Protein AF-A0A8T4WA12-F1 (afdb_monomer)

Foldseek 3Di:
DDDDDDPDDDDKDFPDQFDDQVVVQVVAPQWDDDCVVPQWIWHADVVVGDIWTAHRRRMID

Structure (mmCIF, N/CA/C/O backbone):
data_AF-A0A8T4WA12-F1
#
_entry.id   AF-A0A8T4WA12-F1
#
loop_
_atom_site.group_PDB
_atom_site.id
_atom_site.type_symbol
_atom_site.label_atom_id
_atom_site.label_alt_id
_atom_site.label_comp_id
_atom_site.label_asym_id
_atom_site.label_entity_id
_atom_site.label_seq_id
_atom_site.pdbx_PDB_ins_code
_atom_site.Cartn_x
_atom_site.Cartn_y
_atom_site.Cartn_z
_atom_site.occupancy
_atom_site.B_iso_or_equiv
_atom_site.auth_seq_id
_atom_site.auth_comp_id
_atom_site.auth_asym_id
_atom_site.auth_atom_id
_atom_site.pdbx_PDB_model_num
ATOM 1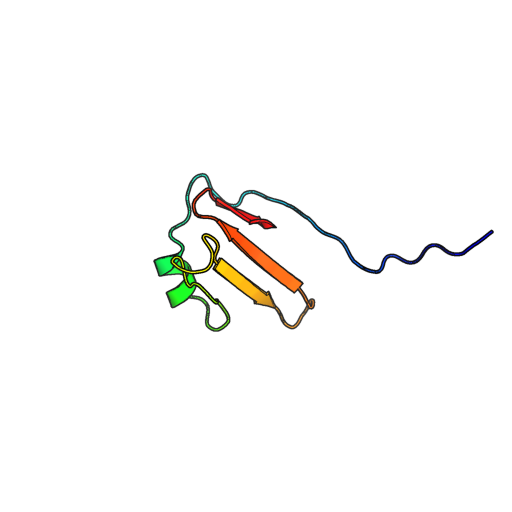 N N . MET A 1 1 ? 26.122 11.955 -25.516 1.00 73.69 1 MET A N 1
ATOM 2 C CA . MET A 1 1 ? 25.442 12.196 -24.223 1.00 73.69 1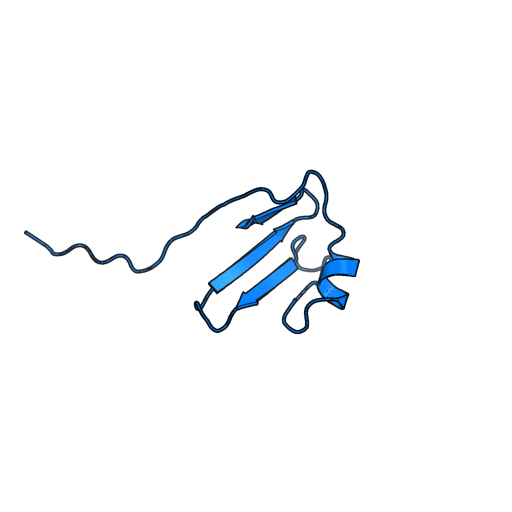 MET A CA 1
ATOM 3 C C . MET A 1 1 ? 25.013 10.839 -23.692 1.00 73.69 1 MET A C 1
ATOM 5 O O . MET A 1 1 ? 24.651 10.025 -24.534 1.00 73.69 1 MET A O 1
ATOM 9 N N . PRO A 1 2 ? 25.114 10.551 -22.385 1.00 88.12 2 PRO A N 1
ATOM 10 C CA . PRO A 1 2 ? 24.599 9.294 -21.850 1.00 88.12 2 PRO A CA 1
ATOM 11 C C . PRO A 1 2 ? 23.075 9.243 -22.003 1.00 88.12 2 PRO A C 1
ATOM 13 O O . PRO A 1 2 ? 22.402 10.268 -21.891 1.00 88.12 2 PRO A O 1
ATOM 16 N N . GLU A 1 3 ? 22.559 8.054 -22.290 1.00 93.44 3 GLU A N 1
ATOM 17 C CA . GLU A 1 3 ? 21.127 7.773 -22.306 1.00 93.44 3 GLU A CA 1
ATOM 18 C C . GLU A 1 3 ? 20.628 7.630 -20.862 1.00 93.44 3 GLU A C 1
ATOM 20 O O . GLU A 1 3 ? 21.290 7.005 -20.032 1.00 93.44 3 GLU A O 1
ATOM 25 N N . VAL A 1 4 ? 19.492 8.255 -20.545 1.00 94.31 4 VAL A N 1
ATOM 26 C CA . VAL A 1 4 ? 18.853 8.162 -19.225 1.00 94.31 4 VAL A CA 1
ATOM 27 C C . VAL A 1 4 ? 17.672 7.209 -19.345 1.00 94.31 4 VAL A C 1
ATOM 29 O O . VAL A 1 4 ? 16.753 7.472 -20.117 1.00 94.31 4 VAL A O 1
ATOM 32 N N . ILE A 1 5 ? 17.694 6.128 -18.565 1.00 96.31 5 ILE A N 1
ATOM 33 C CA . ILE A 1 5 ? 16.640 5.110 -18.515 1.00 96.31 5 ILE A CA 1
ATOM 34 C C . ILE A 1 5 ? 15.991 5.164 -17.130 1.00 96.31 5 ILE A C 1
ATOM 36 O O . ILE A 1 5 ? 16.679 5.231 -16.111 1.00 96.31 5 ILE A O 1
ATOM 40 N N . VAL A 1 6 ? 14.658 5.192 -17.093 1.00 95.31 6 VAL A N 1
ATOM 41 C CA . VAL A 1 6 ? 13.891 5.184 -15.842 1.00 95.31 6 VAL A CA 1
ATOM 42 C C . VAL A 1 6 ? 13.683 3.739 -15.405 1.00 95.31 6 VAL A C 1
ATOM 44 O O . VAL A 1 6 ? 12.978 2.991 -16.071 1.00 95.31 6 VAL A O 1
ATOM 47 N N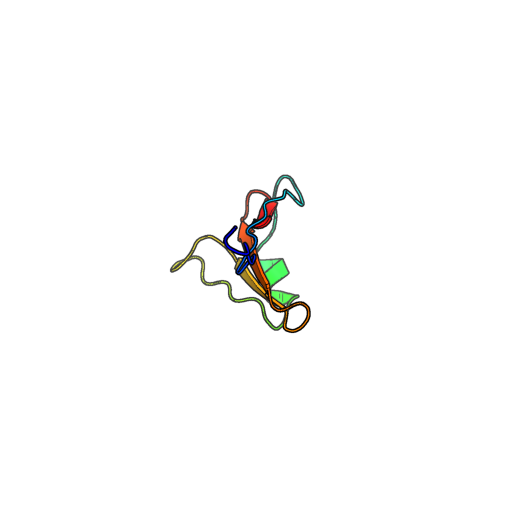 . GLU A 1 7 ? 14.274 3.371 -14.270 1.00 96.06 7 GLU A N 1
ATOM 48 C CA . GLU A 1 7 ? 14.196 2.010 -13.716 1.00 96.06 7 GLU A CA 1
ATOM 49 C C . GLU A 1 7 ? 12.983 1.807 -12.794 1.00 96.06 7 GLU A C 1
ATOM 51 O O . GLU A 1 7 ? 12.465 0.702 -12.657 1.00 96.06 7 GLU A O 1
ATOM 56 N N . ASN A 1 8 ? 12.534 2.868 -12.116 1.00 95.75 8 ASN A N 1
ATOM 57 C CA . ASN A 1 8 ? 11.422 2.819 -11.170 1.00 95.75 8 ASN A CA 1
ATOM 58 C C . ASN A 1 8 ? 10.816 4.219 -10.988 1.00 95.75 8 ASN A C 1
ATOM 60 O O . ASN A 1 8 ? 11.526 5.225 -11.056 1.00 95.75 8 ASN A O 1
ATOM 64 N N . ILE A 1 9 ? 9.511 4.274 -10.731 1.00 95.69 9 ILE A N 1
ATOM 65 C CA . ILE A 1 9 ? 8.786 5.479 -10.341 1.00 95.69 9 ILE A CA 1
ATOM 66 C C . ILE A 1 9 ? 8.058 5.185 -9.030 1.00 95.69 9 ILE A C 1
ATOM 68 O O . ILE A 1 9 ? 7.272 4.245 -8.950 1.00 95.69 9 ILE A O 1
ATOM 72 N N . VAL A 1 10 ? 8.271 6.039 -8.028 1.00 96.88 10 VAL A N 1
ATOM 73 C CA . VAL A 1 10 ? 7.487 6.039 -6.788 1.00 96.88 10 VAL A CA 1
ATOM 74 C C . VAL A 1 10 ? 6.496 7.192 -6.851 1.00 96.88 10 VAL A C 1
ATOM 76 O O . VAL A 1 10 ? 6.881 8.332 -7.121 1.00 96.88 10 VAL A O 1
ATOM 79 N N . ALA A 1 11 ? 5.224 6.899 -6.604 1.00 96.56 11 ALA A N 1
ATOM 80 C CA . ALA A 1 11 ? 4.152 7.883 -6.559 1.00 96.56 11 ALA A CA 1
ATOM 81 C C . ALA A 1 11 ? 3.544 7.933 -5.154 1.00 96.56 11 ALA A C 1
ATOM 83 O O . ALA A 1 11 ? 3.799 7.071 -4.323 1.00 96.56 11 ALA A O 1
ATOM 84 N N . SER A 1 12 ? 2.755 8.967 -4.871 1.00 96.88 12 SER A N 1
ATOM 85 C CA . SER A 1 12 ? 1.950 9.018 -3.651 1.00 96.88 12 SER A CA 1
ATOM 86 C C . SER A 1 12 ? 0.602 9.660 -3.945 1.00 96.88 12 SER A C 1
ATOM 88 O O . SER A 1 12 ? 0.494 10.524 -4.819 1.00 96.88 12 SER A O 1
ATOM 90 N N . THR A 1 13 ? -0.434 9.226 -3.237 1.00 97.25 13 THR A N 1
ATOM 91 C CA . THR A 1 13 ? -1.796 9.752 -3.363 1.00 97.25 13 THR A CA 1
ATOM 92 C C . THR A 1 13 ? -2.558 9.629 -2.039 1.00 97.25 13 THR A C 1
ATOM 94 O O . THR A 1 13 ? -2.049 9.088 -1.056 1.00 97.25 13 THR A O 1
ATOM 97 N N . SER A 1 14 ? -3.781 10.155 -1.994 1.00 97.62 14 SER A N 1
ATOM 98 C CA . SER A 1 14 ? -4.717 9.990 -0.881 1.00 97.62 14 SER A CA 1
ATOM 99 C C . SER A 1 14 ? -6.071 9.558 -1.430 1.00 97.62 14 SER A C 1
ATOM 101 O O . SER A 1 14 ? -6.663 10.275 -2.233 1.00 97.62 14 SER A O 1
ATOM 103 N N . PHE A 1 15 ? -6.563 8.399 -0.999 1.00 94.94 15 PHE A N 1
ATOM 104 C CA . PHE A 1 15 ? -7.849 7.849 -1.437 1.00 94.94 15 PHE A CA 1
ATOM 105 C C . PHE A 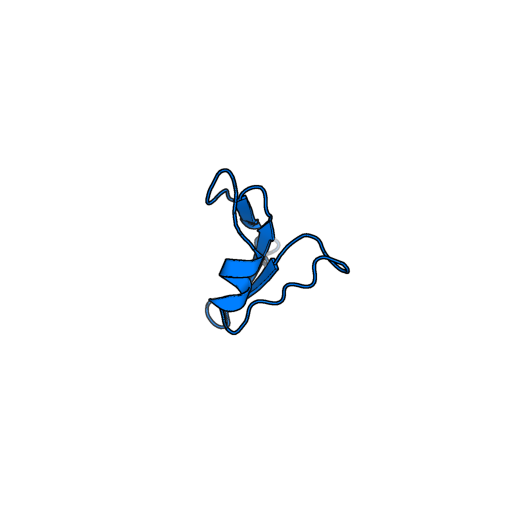1 15 ? -9.022 8.327 -0.577 1.00 94.94 15 PHE A C 1
ATOM 107 O O . PHE A 1 15 ? -10.137 8.469 -1.069 1.00 94.94 15 PHE A O 1
ATOM 114 N N . ALA A 1 16 ? -8.770 8.573 0.709 1.00 95.56 16 ALA A N 1
ATOM 115 C CA . ALA A 1 16 ? -9.756 9.028 1.683 1.00 95.56 16 ALA A CA 1
ATOM 116 C C . ALA A 1 16 ? -9.055 9.732 2.857 1.00 95.56 16 ALA A C 1
ATOM 118 O O . ALA A 1 16 ? -7.827 9.769 2.913 1.00 95.56 16 ALA A O 1
ATOM 119 N N . GLU A 1 17 ? -9.823 10.260 3.811 1.00 96.06 17 GLU A N 1
ATOM 120 C CA . GLU A 1 17 ? -9.286 10.747 5.094 1.00 96.06 17 GLU A CA 1
ATOM 121 C C . GLU A 1 17 ? -8.959 9.599 6.064 1.00 96.06 17 GLU A C 1
ATOM 123 O O . GLU A 1 17 ? -8.087 9.725 6.925 1.00 96.06 17 GLU A O 1
ATOM 128 N N . LYS A 1 18 ? -9.670 8.469 5.938 1.00 97.50 18 LYS A N 1
ATOM 129 C CA . LYS A 1 18 ? -9.460 7.268 6.745 1.00 97.50 18 LYS A CA 1
ATOM 130 C C . LYS A 1 18 ? -9.846 6.015 5.965 1.00 97.50 18 LYS A C 1
ATOM 132 O O . LYS A 1 18 ? -10.878 6.003 5.300 1.00 97.50 18 LYS A O 1
ATOM 137 N N . LEU A 1 19 ? -9.040 4.965 6.089 1.00 97.75 19 LEU A N 1
ATOM 138 C CA . LEU A 1 19 ? -9.319 3.641 5.530 1.00 97.75 19 LEU A CA 1
ATOM 139 C C . LEU A 1 19 ? -9.423 2.597 6.642 1.00 97.75 19 LEU A C 1
ATOM 141 O O . LEU A 1 19 ? -8.672 2.640 7.621 1.00 97.75 19 LEU A O 1
ATOM 145 N N . ASP A 1 20 ? -10.343 1.655 6.460 1.00 97.69 20 ASP A N 1
ATOM 146 C CA . ASP A 1 20 ? -10.443 0.436 7.258 1.00 97.69 20 ASP A CA 1
ATOM 147 C C . ASP A 1 20 ? -9.583 -0.648 6.597 1.00 97.69 20 ASP A C 1
ATOM 149 O O . ASP A 1 20 ? -9.999 -1.291 5.634 1.00 97.69 20 ASP A O 1
ATOM 153 N N . LEU A 1 21 ? -8.335 -0.777 7.056 1.00 97.62 21 LEU A N 1
ATOM 154 C CA . LEU A 1 21 ? -7.380 -1.709 6.453 1.00 97.62 21 LEU A CA 1
ATOM 155 C C . LEU A 1 21 ? -7.760 -3.172 6.701 1.00 97.62 21 LEU A C 1
ATOM 157 O O . LEU A 1 21 ? -7.467 -4.005 5.852 1.00 97.62 21 LEU A O 1
ATOM 161 N N . ASP A 1 22 ? -8.444 -3.475 7.806 1.00 97.62 22 ASP A N 1
ATOM 162 C CA . ASP A 1 22 ? -8.909 -4.824 8.124 1.00 97.62 22 ASP A CA 1
ATOM 163 C C . ASP A 1 22 ? -9.986 -5.270 7.125 1.00 97.62 22 ASP A C 1
ATOM 165 O O . ASP A 1 22 ? -9.905 -6.358 6.552 1.00 97.62 22 ASP A O 1
ATOM 169 N N . ALA A 1 23 ? -10.959 -4.398 6.843 1.00 97.62 23 ALA A N 1
ATOM 170 C CA . ALA A 1 23 ? -11.987 -4.665 5.839 1.00 97.62 23 ALA A CA 1
ATOM 171 C C . ALA A 1 23 ? -11.406 -4.776 4.416 1.00 97.62 23 ALA A C 1
ATOM 173 O O . ALA A 1 23 ? -11.837 -5.623 3.629 1.00 97.62 23 ALA A O 1
ATOM 174 N N . ILE A 1 24 ? -10.419 -3.939 4.077 1.00 97.06 24 ILE A N 1
ATOM 175 C CA . ILE A 1 24 ? -9.752 -3.978 2.767 1.00 97.06 24 ILE A CA 1
ATOM 176 C C . ILE A 1 24 ? -8.947 -5.270 2.607 1.00 97.06 24 ILE A C 1
ATOM 178 O O . ILE A 1 24 ? -9.072 -5.919 1.572 1.00 97.06 24 ILE A O 1
ATOM 182 N N . ALA A 1 25 ? -8.181 -5.675 3.624 1.00 96.88 25 ALA A N 1
ATOM 183 C CA . ALA A 1 25 ? -7.409 -6.918 3.602 1.00 96.88 25 ALA A CA 1
ATOM 184 C C . ALA A 1 25 ? -8.305 -8.151 3.420 1.00 96.88 25 ALA A C 1
ATOM 186 O O . ALA A 1 25 ? -7.953 -9.071 2.698 1.00 96.88 25 ALA A O 1
ATOM 187 N N . GLN A 1 26 ? -9.504 -8.148 4.010 1.00 96.50 26 GLN A N 1
ATOM 188 C CA . GLN A 1 26 ? -10.485 -9.222 3.811 1.00 96.50 26 GLN A CA 1
ATOM 189 C C . GLN A 1 26 ? -11.112 -9.232 2.409 1.00 96.50 26 GLN A C 1
ATOM 191 O O . GLN A 1 26 ? -11.653 -10.251 1.987 1.00 96.50 26 GLN A O 1
ATOM 196 N N . SER A 1 27 ? -11.083 -8.099 1.705 1.00 96.38 27 SER A N 1
ATOM 197 C CA . SER A 1 27 ? -11.720 -7.935 0.392 1.00 96.38 27 SER A CA 1
ATOM 198 C C . SER A 1 27 ? -10.760 -8.157 -0.779 1.00 96.38 27 SER A C 1
ATOM 200 O O . SER A 1 27 ? -11.215 -8.346 -1.906 1.00 96.38 27 SER A O 1
ATOM 202 N N . LEU A 1 28 ? -9.450 -8.090 -0.536 1.00 93.69 28 LEU A N 1
ATOM 203 C CA . LEU A 1 28 ? -8.403 -8.180 -1.548 1.00 93.69 28 LEU A CA 1
ATOM 204 C C . LEU A 1 28 ? -7.558 -9.431 -1.303 1.00 93.69 28 LEU A C 1
ATOM 206 O O . LEU A 1 28 ? -6.879 -9.527 -0.290 1.00 93.69 28 LEU A O 1
ATOM 210 N N . GLU A 1 29 ? -7.578 -10.368 -2.249 1.00 87.94 29 GLU A N 1
ATOM 211 C CA . GLU A 1 29 ? -6.923 -11.679 -2.111 1.00 87.94 29 GLU A CA 1
ATOM 212 C C . GLU A 1 29 ? -5.399 -11.574 -1.919 1.00 87.94 29 GLU A C 1
ATOM 214 O O . GLU A 1 29 ? -4.833 -12.271 -1.084 1.00 87.94 29 GLU A O 1
ATOM 219 N N . GLU A 1 30 ? -4.753 -10.634 -2.614 1.00 89.75 30 GLU A N 1
ATOM 220 C CA . GLU A 1 30 ? -3.297 -10.407 -2.579 1.00 89.75 30 GLU A CA 1
ATOM 221 C C . GLU A 1 30 ? -2.870 -9.333 -1.555 1.00 89.75 30 GLU A C 1
ATOM 223 O O . GLU A 1 30 ? -1.783 -8.754 -1.651 1.00 89.75 30 GLU A O 1
ATOM 228 N N . ALA A 1 31 ? -3.746 -8.976 -0.610 1.00 95.56 31 ALA A N 1
ATOM 229 C CA . ALA A 1 31 ? -3.419 -8.000 0.422 1.00 95.56 31 ALA A CA 1
ATOM 230 C C . ALA A 1 31 ? -2.711 -8.654 1.614 1.00 95.56 31 ALA A C 1
ATOM 232 O O . ALA A 1 31 ? -3.261 -9.504 2.309 1.00 95.56 31 ALA A O 1
ATOM 233 N N . GLU A 1 32 ? -1.509 -8.173 1.912 1.00 97.50 32 GLU A N 1
ATOM 234 C CA . GLU A 1 32 ? -0.755 -8.534 3.107 1.00 97.50 32 GLU A CA 1
ATOM 235 C C . GLU A 1 32 ? -0.955 -7.439 4.169 1.00 97.50 32 GLU A C 1
ATOM 237 O O . GLU A 1 32 ? -0.545 -6.286 3.982 1.00 97.50 32 GLU A O 1
ATOM 242 N N . TYR A 1 33 ? -1.587 -7.781 5.296 1.00 97.88 33 TYR A N 1
ATOM 243 C CA . TYR A 1 33 ? -1.794 -6.848 6.406 1.00 97.88 33 TYR A CA 1
ATOM 244 C C . TYR A 1 33 ? -1.513 -7.492 7.767 1.00 97.88 33 TYR A C 1
ATOM 246 O O . TYR A 1 33 ? -2.335 -8.224 8.306 1.00 97.88 33 TYR A O 1
ATOM 254 N N . GLU A 1 34 ? -0.353 -7.159 8.335 1.00 96.88 34 GLU A N 1
ATOM 255 C CA . GLU A 1 34 ? 0.111 -7.616 9.650 1.00 96.88 34 GLU A CA 1
ATOM 256 C C . GLU A 1 34 ? 0.483 -6.388 10.506 1.00 96.88 34 GLU A C 1
ATOM 258 O O . GLU A 1 34 ? 1.659 -6.007 10.563 1.00 96.88 34 GLU A O 1
ATOM 263 N N . PRO A 1 35 ? -0.493 -5.715 11.154 1.00 95.81 35 PRO A N 1
ATOM 264 C CA . PRO A 1 35 ? -0.29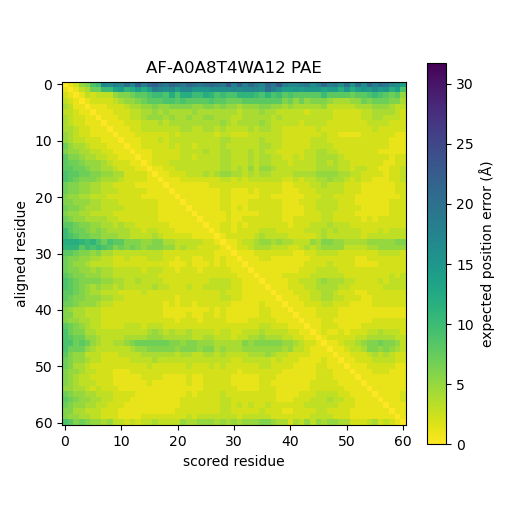0 -4.416 11.811 1.00 95.81 35 PRO A CA 1
ATOM 265 C C . PRO A 1 35 ? 0.754 -4.423 12.933 1.00 95.81 35 PRO A C 1
ATOM 267 O O . PRO A 1 35 ? 1.348 -3.383 13.218 1.00 95.81 35 PRO A O 1
ATOM 270 N N . GLU A 1 36 ? 0.993 -5.582 13.548 1.00 97.19 36 GLU A N 1
ATOM 271 C CA . GLU A 1 36 ? 2.024 -5.774 14.574 1.00 97.19 36 GLU A CA 1
ATOM 272 C C . GLU A 1 36 ? 3.450 -5.751 13.992 1.00 97.19 36 GLU A C 1
ATOM 274 O O . GLU A 1 36 ? 4.410 -5.461 14.706 1.00 97.19 36 GLU A O 1
ATOM 279 N N . GLN A 1 37 ? 3.605 -6.038 12.694 1.00 97.31 37 GLN A N 1
ATOM 280 C CA . GLN A 1 37 ? 4.889 -6.004 11.986 1.00 97.31 37 GLN A CA 1
ATOM 281 C C . GLN A 1 37 ? 5.065 -4.720 11.170 1.00 97.31 37 GLN A C 1
ATOM 283 O O . GLN A 1 37 ? 6.153 -4.139 11.148 1.00 97.31 37 GLN A O 1
ATOM 288 N N . PHE A 1 38 ? 4.006 -4.265 10.496 1.00 97.19 38 PHE A N 1
ATOM 289 C CA . PHE A 1 38 ? 4.023 -3.070 9.658 1.00 97.19 38 PHE A CA 1
ATOM 290 C C . PHE A 1 38 ? 2.655 -2.363 9.674 1.00 97.19 38 PHE A C 1
ATOM 292 O O . PHE A 1 38 ? 1.630 -3.003 9.467 1.00 97.19 38 PHE A O 1
ATOM 299 N N . PRO A 1 39 ? 2.594 -1.030 9.873 1.00 95.94 39 PRO A N 1
ATOM 300 C CA . PRO A 1 39 ? 1.325 -0.322 10.079 1.00 95.94 39 PRO A CA 1
ATOM 301 C C . PRO A 1 39 ? 0.461 -0.132 8.818 1.00 95.94 39 PRO A C 1
ATOM 303 O O . PRO A 1 39 ? -0.662 0.369 8.933 1.00 95.94 39 PRO A O 1
ATOM 306 N N . GLY A 1 40 ? 0.980 -0.448 7.628 1.00 97.62 40 GLY A N 1
ATOM 307 C CA . GLY A 1 40 ? 0.267 -0.337 6.354 1.00 97.62 40 GLY A CA 1
ATOM 308 C C . GLY A 1 40 ? -0.114 -1.69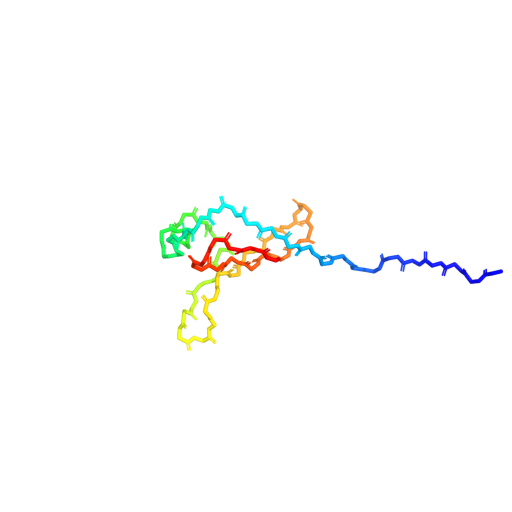7 5.772 1.00 97.62 40 GLY A C 1
ATOM 309 O O . GLY A 1 40 ? 0.446 -2.721 6.144 1.00 97.62 40 GLY A O 1
ATOM 310 N N . LEU A 1 41 ? -1.059 -1.695 4.840 1.00 98.25 41 LEU A N 1
ATOM 311 C CA . LEU A 1 41 ? -1.416 -2.856 4.029 1.00 98.25 41 LEU A CA 1
ATOM 312 C C . LEU A 1 41 ? -0.573 -2.831 2.754 1.00 98.25 41 LEU A C 1
ATOM 314 O O . LEU A 1 41 ? -0.500 -1.799 2.085 1.00 98.25 41 LEU A O 1
ATOM 318 N N . VAL A 1 42 ? 0.073 -3.948 2.431 1.00 97.94 42 VAL A N 1
ATOM 319 C CA . VAL A 1 42 ? 0.839 -4.120 1.193 1.00 97.94 42 VAL A CA 1
ATOM 320 C C . VAL A 1 42 ? -0.046 -4.837 0.186 1.00 97.94 42 VAL A C 1
ATOM 322 O O . VAL A 1 42 ? -0.551 -5.918 0.464 1.00 97.94 42 VAL A O 1
ATOM 325 N N . TYR A 1 43 ? -0.246 -4.237 -0.980 1.00 96.75 43 TYR A N 1
ATOM 326 C CA . TYR A 1 43 ? -1.021 -4.824 -2.065 1.00 96.75 43 TYR A CA 1
ATOM 327 C C . TYR A 1 43 ? -0.166 -4.893 -3.324 1.00 96.75 43 TYR A C 1
ATOM 329 O O . TYR A 1 43 ? 0.448 -3.897 -3.712 1.00 96.75 43 TYR A O 1
ATOM 337 N N . ARG A 1 44 ? -0.089 -6.067 -3.951 1.00 95.31 44 ARG A N 1
ATOM 338 C CA . ARG A 1 44 ? 0.739 -6.293 -5.141 1.00 95.31 44 ARG A CA 1
ATOM 339 C C . ARG A 1 44 ? -0.157 -6.571 -6.335 1.00 95.31 44 ARG A C 1
ATOM 341 O O . ARG A 1 44 ? -1.035 -7.420 -6.273 1.00 95.31 44 ARG A O 1
ATOM 348 N N . LEU A 1 45 ? 0.074 -5.835 -7.414 1.00 92.00 45 LEU A N 1
ATOM 349 C CA . LEU A 1 45 ? -0.562 -6.081 -8.702 1.00 92.00 45 LEU A CA 1
ATOM 350 C C . LEU A 1 45 ? 0.452 -6.734 -9.631 1.00 92.00 45 LEU A C 1
ATOM 352 O O . LEU A 1 45 ? 1.592 -6.270 -9.730 1.00 92.00 45 LEU A O 1
ATOM 356 N N . ASP A 1 46 ? 0.014 -7.768 -10.342 1.00 91.12 46 ASP A N 1
ATOM 357 C CA . ASP A 1 46 ? 0.838 -8.432 -11.350 1.00 91.12 46 ASP A CA 1
ATOM 358 C C . ASP A 1 46 ? 0.982 -7.587 -12.620 1.00 91.12 46 ASP A C 1
ATOM 360 O O . ASP A 1 46 ? 2.077 -7.499 -13.175 1.00 91.12 46 ASP A O 1
ATOM 364 N N . GLU A 1 47 ? -0.096 -6.920 -13.052 1.00 91.62 47 GLU A N 1
ATOM 365 C CA . GLU A 1 47 ? -0.121 -6.110 -14.273 1.00 91.62 47 GLU A CA 1
ATOM 366 C C . GLU A 1 47 ? -0.922 -4.801 -14.070 1.00 91.62 47 GLU A C 1
ATOM 368 O O . GLU A 1 47 ? -2.138 -4.855 -13.864 1.00 91.62 47 GLU A O 1
ATOM 373 N N . PRO A 1 48 ? -0.277 -3.616 -14.135 1.00 92.00 48 PRO A N 1
ATOM 374 C CA . PRO A 1 48 ? 1.173 -3.421 -14.196 1.00 92.00 48 PRO A CA 1
ATOM 375 C C . PRO A 1 48 ? 1.847 -3.880 -12.897 1.00 92.00 48 PRO A C 1
ATOM 377 O O . PRO A 1 48 ? 1.309 -3.662 -11.807 1.00 92.00 48 PRO A O 1
ATOM 380 N N . LYS A 1 49 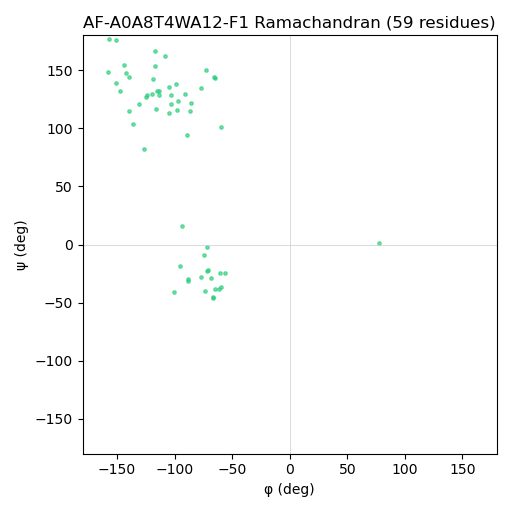? 3.055 -4.450 -13.013 1.00 94.00 49 LYS A N 1
ATOM 381 C CA . LYS A 1 49 ? 3.825 -4.940 -11.863 1.00 94.00 49 LYS A CA 1
ATOM 382 C C . LYS A 1 49 ? 4.124 -3.810 -10.883 1.00 94.00 49 LYS A C 1
ATOM 384 O O . LYS A 1 49 ? 5.041 -3.016 -11.098 1.00 94.00 49 LYS A O 1
ATOM 389 N N . THR A 1 50 ? 3.361 -3.749 -9.799 1.00 95.00 50 THR A N 1
ATOM 390 C CA . THR A 1 50 ? 3.426 -2.660 -8.823 1.00 95.00 50 THR A CA 1
ATOM 391 C C . THR A 1 50 ? 3.210 -3.178 -7.407 1.00 95.00 50 THR A C 1
ATOM 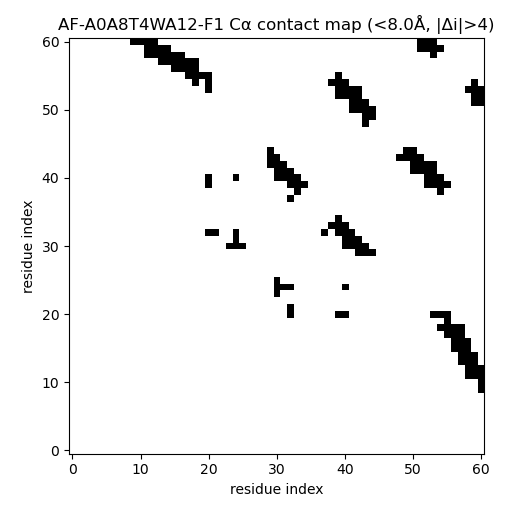393 O O . THR A 1 50 ? 2.601 -4.224 -7.183 1.00 95.00 50 THR A O 1
ATOM 396 N N . ALA A 1 51 ? 3.751 -2.446 -6.438 1.00 95.75 51 ALA A N 1
ATOM 397 C CA . ALA A 1 51 ? 3.438 -2.626 -5.030 1.00 95.75 51 ALA A CA 1
ATOM 398 C C . ALA A 1 51 ? 2.843 -1.317 -4.521 1.00 95.75 51 ALA A C 1
ATOM 400 O O . ALA A 1 51 ? 3.427 -0.259 -4.742 1.00 95.75 51 ALA A O 1
ATOM 401 N N . THR A 1 52 ? 1.699 -1.405 -3.855 1.00 96.19 52 THR A N 1
ATOM 402 C CA . THR A 1 52 ? 1.012 -0.280 -3.230 1.00 96.19 52 THR A CA 1
ATOM 403 C C . THR A 1 52 ? 0.981 -0.482 -1.723 1.00 96.19 52 THR A C 1
ATOM 405 O O . THR A 1 52 ? 0.626 -1.550 -1.232 1.00 96.19 52 THR A O 1
ATOM 408 N N . LEU A 1 53 ? 1.344 0.554 -0.981 1.00 97.75 53 LEU A N 1
ATOM 409 C CA . LEU A 1 53 ? 1.276 0.622 0.471 1.00 97.75 53 LEU A CA 1
ATOM 410 C C . LEU A 1 53 ? 0.089 1.497 0.862 1.00 97.75 53 LEU A C 1
ATOM 412 O O . LEU A 1 53 ? 0.122 2.699 0.620 1.00 97.75 53 LEU A O 1
ATOM 416 N N . LEU A 1 54 ? -0.939 0.928 1.487 1.00 97.75 54 LEU A N 1
ATOM 417 C CA . LEU A 1 54 ? -2.098 1.663 1.998 1.00 97.75 54 LEU A CA 1
ATOM 418 C C . LEU A 1 54 ? -1.962 1.918 3.499 1.00 97.75 54 LEU A C 1
ATOM 420 O O . LEU A 1 54 ? -1.608 1.025 4.265 1.00 97.75 54 LEU A O 1
ATOM 424 N N . PHE A 1 55 ? -2.308 3.122 3.950 1.00 98.06 55 PHE A N 1
ATOM 425 C CA . PHE A 1 55 ? -2.267 3.491 5.367 1.00 98.06 55 PHE A CA 1
ATOM 426 C C . PHE A 1 55 ? -3.658 3.832 5.903 1.00 98.06 55 PHE A C 1
ATOM 428 O O . PHE A 1 55 ? -4.512 4.341 5.179 1.00 98.06 55 PHE A O 1
ATOM 435 N N . ARG A 1 56 ? -3.871 3.656 7.217 1.00 97.56 56 ARG A N 1
ATOM 436 C CA . ARG A 1 56 ? -5.129 4.036 7.899 1.00 97.56 56 ARG A CA 1
ATOM 437 C C . ARG A 1 56 ? -5.504 5.509 7.709 1.00 97.56 56 ARG A C 1
ATOM 439 O O . ARG A 1 56 ? -6.679 5.840 7.791 1.00 97.56 56 ARG A O 1
ATOM 446 N N . SER A 1 57 ? -4.527 6.378 7.440 1.00 97.62 57 SER A N 1
ATOM 447 C CA . SER A 1 57 ? -4.724 7.798 7.105 1.00 97.62 57 SER A CA 1
ATOM 448 C C . SER A 1 57 ? -5.304 8.040 5.707 1.00 97.62 57 SER A C 1
ATOM 450 O O . SER A 1 57 ? -5.467 9.188 5.314 1.00 97.62 57 SER A O 1
ATOM 452 N N . GLY A 1 58 ? -5.532 6.981 4.927 1.00 97.12 58 GLY A N 1
ATOM 453 C CA . GLY A 1 58 ? -5.996 7.043 3.545 1.00 97.12 58 GLY A CA 1
ATOM 454 C C . GLY A 1 58 ? -4.936 7.408 2.512 1.00 97.12 58 GLY A C 1
ATOM 455 O O . GLY A 1 58 ? -5.243 7.447 1.321 1.00 97.12 58 GLY A O 1
ATOM 456 N N . LYS A 1 59 ? -3.687 7.614 2.941 1.00 97.88 59 LYS A N 1
ATOM 457 C CA . LYS A 1 59 ? -2.538 7.781 2.048 1.00 97.88 59 LYS A CA 1
ATOM 458 C C . LYS A 1 59 ? -2.141 6.458 1.405 1.00 97.88 59 LYS A C 1
ATOM 460 O O . LYS A 1 59 ? -2.276 5.403 2.029 1.00 97.88 59 LYS A O 1
ATOM 465 N N . ALA A 1 60 ? -1.590 6.554 0.202 1.00 97.19 60 ALA A N 1
ATOM 466 C CA . ALA A 1 60 ? -1.016 5.435 -0.518 1.00 97.19 60 ALA A CA 1
ATOM 467 C C . ALA A 1 60 ? 0.280 5.814 -1.229 1.00 97.19 60 ALA A C 1
ATOM 469 O O . ALA A 1 60 ? 0.375 6.932 -1.742 1.00 97.19 60 ALA A O 1
ATOM 470 N N . ASN A 1 61 ? 1.223 4.874 -1.275 1.00 94.38 61 ASN A N 1
ATOM 471 C CA . ASN A 1 61 ? 2.474 4.966 -2.034 1.00 94.38 61 ASN A CA 1
ATOM 472 C C . ASN A 1 61 ? 2.670 3.732 -2.907 1.00 94.38 61 ASN A C 1
ATOM 474 O O . ASN A 1 61 ? 2.171 2.669 -2.480 1.00 94.38 61 ASN A O 1
#

Secondary structure (DSSP, 8-state):
-PPP--------EES-S---HHHHHHH-TTEE--TTT-SSEEEEETTTTEEEEE-TTSEE-

Nearest PDB structures (foldseek):
  1vok-assembly5_A  TM=9.489E-01  e=5.946E-05  Arabidopsis thaliana
  2z8u-assembly2_A  TM=9.581E-01  e=8.161E-05  Methanocaldococcus jannaschii
  6e16-assembly1_A  TM=9.672E-01  e=2.551E-04  Saccharomyces cerevisiae S288C
  1c9b-assembly1_B  TM=9.609E-01  e=2.717E-04  Homo sapiens
  1cdw-assembly1_A  TM=9.623E-01  e=3.084E-04  Homo sapiens

Mean predicted aligned error: 3.21 Å

Solvent-accessible surface area (backbone atoms only — not comparable to full-atom values): 3808 Å² total; per-residue (Å²): 130,88,85,87,79,87,88,78,84,90,62,75,52,67,85,44,80,61,44,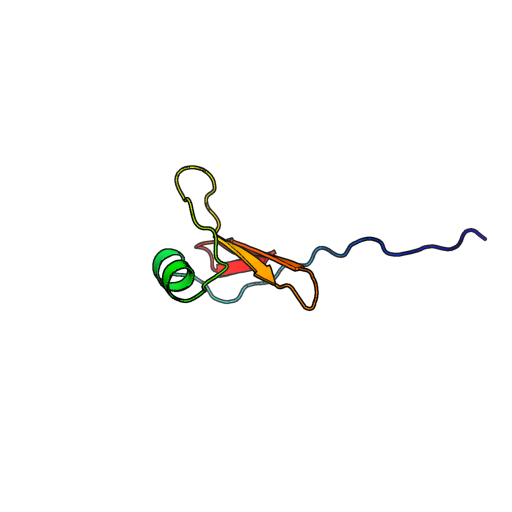64,60,70,63,49,38,77,71,34,91,64,38,50,69,50,66,92,83,39,80,42,37,40,36,60,42,80,82,73,76,44,71,38,40,39,33,53,61,14,38,34,59

Radius of gyration: 14.25 Å; Cα contacts (8 Å, |Δi|>4): 89; chains: 1; bounding box: 37×24×39 Å

pLDDT: mean 95.48, std 3.66, range [73.69, 98.25]

Sequence (61 aa):
MPEVIVENIVASTSFAEKLDLDAIAQSLEEAEYEPEQFPGLVYRLDEPKTATLLFRSGKAN